Protein AF-A0AAU3KPS7-F1 (afdb_monomer)

pLDDT: mean 79.0, std 18.21, range [44.06, 98.31]

Secondary structure (DSSP, 8-state):
-HHHHHHHHHHHHHHHHHHHTTS-HHHHHHHHHHS--HHHHHS--GGGTT-S-EEEEEETTTEEEEEETHHHHHHHHH-GGGGGSHHHHHHHHHHHH-TTS-SHHHHHHHHH-HHHHHHHHHHHHT-TT--HHHHHHHHHHHHSHHHHHS----SS----HHHHHHHHH--

Radius of gyration: 19.93 Å; Cα contacts (8 Å, |Δi|>4): 146; chains: 1; bounding box: 40×40×55 Å

Sequence (171 aa):
MVEVHDKLREHYRRRQCKALAGLDDKAAKRVAAAGTTPDVLADMPESLWDAETVGVIYDEVEGLNFYRDFGRLDALFADPALAGDRTYLAVLRGYLRDDSVSALPIRRLAERHRDGVDPVFRKLLGKPGFCWERDGEDLLRRRKKEFFDRASTPGISVVGARLAELLRGGR

Mean predicted aligned error: 11.65 Å

Foldseek 3Di:
DVVVLVVVLVVLVVVVCVVLVPDDPVLSVVCVVPDDRCVVVSPPDPVQPPAPDWDWDADPQQGIDIAGVLVLQLVCLQPVVCLVDVVSLVSVVCLLQPLVHACVSVVVSCVVRVPRNLSNVCSSVVPNPDDCVPCVVVSRCVRNVVCVVDRRDHPDHDQDPVNVVVVVPVD

Structure (mmCIF, N/CA/C/O backbone):
data_AF-A0AAU3KPS7-F1
#
_entry.id   AF-A0AAU3KPS7-F1
#
loop_
_atom_site.group_PDB
_atom_site.id
_atom_site.type_symbol
_atom_site.label_atom_id
_atom_site.label_alt_id
_atom_site.label_comp_id
_atom_site.label_asym_id
_atom_site.label_entity_id
_atom_site.label_seq_id
_atom_site.pdbx_PDB_ins_code
_atom_site.Cartn_x
_atom_site.Cartn_y
_atom_site.Cartn_z
_atom_site.occupancy
_atom_site.B_iso_or_equiv
_atom_site.auth_seq_id
_atom_site.auth_comp_id
_atom_site.auth_asym_id
_atom_site.auth_atom_id
_atom_site.pdbx_PDB_model_num
ATOM 1 N N . MET A 1 1 ? 1.670 23.344 -17.356 1.00 47.06 1 MET A N 1
ATOM 2 C CA . MET A 1 1 ? 1.891 21.894 -17.145 1.00 47.06 1 MET A CA 1
ATOM 3 C C . MET A 1 1 ? 2.326 21.168 -18.418 1.00 47.06 1 MET A C 1
ATOM 5 O O . MET A 1 1 ? 3.278 20.407 -18.330 1.00 47.06 1 MET A O 1
ATOM 9 N N . VAL A 1 2 ? 1.741 21.460 -19.591 1.00 50.31 2 VAL A N 1
ATOM 10 C CA . VAL A 1 2 ? 2.141 20.888 -20.904 1.00 50.31 2 VAL A CA 1
ATOM 11 C C . VAL A 1 2 ? 3.646 21.040 -21.200 1.00 50.31 2 VAL A C 1
ATOM 13 O O . VAL A 1 2 ? 4.316 20.084 -21.567 1.00 50.31 2 VAL A O 1
ATOM 16 N N . GLU A 1 3 ? 4.220 22.210 -20.907 1.00 51.16 3 GLU A N 1
ATOM 17 C CA . GLU A 1 3 ? 5.619 22.526 -21.235 1.00 51.16 3 GLU A CA 1
ATOM 18 C C . GLU A 1 3 ? 6.671 21.688 -20.472 1.00 51.16 3 GLU A C 1
ATOM 20 O O . GLU A 1 3 ? 7.782 21.481 -20.960 1.00 51.16 3 GLU A O 1
ATOM 25 N N . VAL A 1 4 ? 6.347 21.202 -19.267 1.00 50.50 4 VAL A N 1
ATOM 26 C CA . VAL A 1 4 ? 7.260 20.365 -18.461 1.00 50.50 4 VAL A CA 1
ATOM 27 C C . VAL A 1 4 ? 7.256 18.927 -18.975 1.00 50.50 4 VAL A C 1
ATOM 29 O O . VAL A 1 4 ? 8.316 18.310 -19.077 1.00 50.50 4 VAL A O 1
ATOM 32 N N . HIS A 1 5 ? 6.083 18.422 -19.359 1.00 44.41 5 HIS A N 1
ATOM 33 C CA . HIS A 1 5 ? 5.932 17.103 -19.964 1.00 44.41 5 HIS A CA 1
ATOM 34 C C . HIS A 1 5 ? 6.648 17.031 -21.319 1.00 44.41 5 HIS A C 1
ATOM 36 O O . HIS A 1 5 ? 7.423 16.105 -21.547 1.00 44.41 5 HIS A O 1
ATOM 42 N N . ASP A 1 6 ? 6.503 18.054 -22.165 1.00 58.50 6 ASP A N 1
ATOM 43 C CA . ASP A 1 6 ? 7.187 18.109 -23.462 1.00 58.50 6 ASP A CA 1
ATOM 44 C C . ASP A 1 6 ? 8.711 18.141 -23.313 1.00 58.50 6 ASP A C 1
ATOM 46 O O . ASP A 1 6 ? 9.429 17.437 -24.028 1.00 58.50 6 ASP A O 1
ATOM 50 N N . LYS A 1 7 ? 9.224 18.897 -22.333 1.00 60.81 7 LYS A N 1
ATOM 51 C CA . LYS A 1 7 ? 10.663 18.933 -22.026 1.00 60.81 7 LYS A CA 1
ATOM 52 C C . LYS A 1 7 ? 11.175 17.588 -21.516 1.00 60.81 7 LYS A C 1
ATOM 54 O O . LYS A 1 7 ? 12.274 17.178 -21.893 1.00 60.81 7 LYS A O 1
ATOM 59 N N . LEU A 1 8 ? 10.398 16.893 -20.686 1.00 54.53 8 LEU A N 1
ATOM 60 C CA . LEU A 1 8 ? 10.756 15.574 -20.167 1.00 54.53 8 LEU A CA 1
ATOM 61 C C . LEU A 1 8 ? 10.749 14.520 -21.286 1.00 54.53 8 LEU A C 1
ATOM 63 O O . LEU A 1 8 ? 11.719 13.776 -21.441 1.00 54.53 8 LEU A O 1
ATOM 67 N N . ARG A 1 9 ? 9.708 14.516 -22.124 1.00 56.66 9 ARG A N 1
ATOM 68 C CA . ARG A 1 9 ? 9.567 13.624 -23.283 1.00 56.66 9 ARG A CA 1
ATOM 69 C C . ARG A 1 9 ? 10.710 13.817 -24.276 1.00 56.66 9 ARG A C 1
ATOM 71 O O . ARG A 1 9 ? 11.347 12.852 -24.693 1.00 56.66 9 ARG A O 1
ATOM 78 N N . GLU A 1 10 ? 11.043 15.068 -24.582 1.00 67.00 10 GLU A N 1
ATOM 79 C CA . GLU A 1 10 ? 12.162 15.410 -25.460 1.00 67.00 10 GLU A CA 1
ATOM 80 C C . GLU A 1 10 ? 13.524 15.025 -24.853 1.00 67.00 10 GLU A C 1
ATOM 82 O O . GLU A 1 10 ? 14.408 14.531 -25.559 1.00 67.00 10 GLU A O 1
ATOM 87 N N . HIS A 1 11 ? 13.698 15.171 -23.535 1.00 63.91 11 HIS A N 1
ATOM 88 C CA . HIS A 1 11 ? 14.908 14.724 -22.840 1.00 63.91 11 HIS A CA 1
ATOM 89 C C . HIS A 1 11 ? 15.119 13.207 -22.974 1.00 63.91 11 HIS A C 1
ATOM 91 O O . HIS A 1 11 ? 16.210 12.761 -23.354 1.00 63.91 11 HIS A O 1
ATOM 97 N N . TYR A 1 12 ? 14.081 12.410 -22.706 1.00 56.62 12 TYR A N 1
ATOM 98 C CA . TYR A 1 12 ? 14.158 10.953 -22.830 1.00 56.62 12 TYR A CA 1
ATOM 99 C C . TYR A 1 12 ? 14.339 10.506 -24.284 1.00 56.62 12 TYR A C 1
ATOM 101 O O . TYR A 1 12 ? 15.182 9.641 -24.544 1.00 56.62 12 TYR A O 1
ATOM 109 N N . ARG A 1 13 ? 13.663 11.160 -25.239 1.00 61.94 13 ARG A N 1
ATOM 110 C CA . ARG A 1 13 ? 13.840 10.921 -26.680 1.00 61.94 13 ARG A CA 1
ATOM 111 C C . ARG A 1 13 ? 15.292 11.125 -27.111 1.00 61.94 13 ARG A C 1
ATOM 113 O O . ARG A 1 13 ? 15.884 10.237 -27.720 1.00 61.94 13 ARG A O 1
ATOM 120 N N . ARG A 1 14 ? 15.923 12.240 -26.723 1.00 65.25 14 ARG A N 1
ATOM 121 C CA . ARG A 1 14 ? 17.342 12.507 -27.034 1.00 65.25 14 ARG A CA 1
ATOM 122 C C . ARG A 1 14 ? 18.282 11.461 -26.447 1.00 65.25 14 ARG A C 1
ATOM 124 O O . ARG A 1 14 ? 19.234 11.044 -27.110 1.00 65.25 14 ARG A O 1
ATOM 131 N N . ARG A 1 15 ? 18.036 11.032 -25.207 1.00 63.66 15 ARG A N 1
ATOM 132 C CA . ARG A 1 15 ? 18.851 10.004 -24.546 1.00 63.66 15 ARG A CA 1
ATOM 133 C C . ARG A 1 15 ? 18.714 8.650 -25.244 1.00 63.66 15 ARG A C 1
ATOM 135 O O . ARG A 1 15 ? 19.712 7.949 -25.399 1.00 63.66 15 ARG A O 1
ATOM 142 N N . GLN A 1 16 ? 17.517 8.321 -25.722 1.00 59.00 16 GLN A N 1
ATOM 143 C CA . GLN A 1 16 ? 17.262 7.110 -26.492 1.00 59.00 16 GLN A CA 1
ATOM 144 C C . GLN A 1 16 ? 17.912 7.161 -27.875 1.00 59.00 16 GLN A C 1
ATOM 146 O O . GLN A 1 16 ? 18.597 6.211 -28.237 1.00 59.00 16 GLN A O 1
ATOM 151 N N . CYS A 1 17 ? 17.782 8.264 -28.619 1.00 60.91 17 CYS A N 1
ATOM 152 C CA . CYS A 1 17 ? 18.475 8.430 -29.899 1.00 60.91 17 CYS A CA 1
ATOM 153 C C . CYS A 1 17 ? 19.988 8.238 -29.735 1.00 60.91 17 CYS A C 1
ATOM 155 O O . CYS A 1 17 ? 20.598 7.525 -30.524 1.00 60.91 17 CYS A O 1
ATOM 157 N N . LYS A 1 18 ? 20.586 8.775 -28.661 1.00 66.56 18 LYS A N 1
ATOM 158 C CA . LYS A 1 18 ? 21.999 8.523 -28.331 1.00 66.56 18 LYS A CA 1
ATOM 159 C C . LYS A 1 18 ? 22.297 7.052 -28.019 1.00 66.56 18 LYS A C 1
ATOM 161 O O . LYS A 1 18 ? 23.325 6.549 -28.452 1.00 66.56 18 LYS A O 1
ATOM 166 N N . ALA A 1 19 ? 21.429 6.367 -27.274 1.00 57.03 19 ALA A N 1
ATOM 167 C CA . ALA A 1 19 ? 21.620 4.960 -26.913 1.00 57.03 19 ALA A CA 1
ATOM 168 C C . ALA A 1 19 ? 21.414 3.994 -28.096 1.00 57.03 19 ALA A C 1
ATOM 170 O O . ALA A 1 19 ? 22.057 2.947 -28.149 1.00 57.03 19 ALA A O 1
ATOM 171 N N . LEU A 1 20 ? 20.525 4.340 -29.034 1.00 59.41 20 LEU A N 1
ATOM 172 C CA . LEU A 1 20 ? 20.237 3.565 -30.243 1.00 59.41 20 LEU A CA 1
ATOM 173 C C . LEU A 1 20 ? 21.236 3.836 -31.373 1.00 59.41 20 LEU A C 1
ATOM 175 O O . LEU A 1 20 ? 21.488 2.933 -32.160 1.00 59.41 20 LEU A O 1
ATOM 179 N N . ALA A 1 21 ? 21.845 5.026 -31.429 1.00 64.69 21 ALA A N 1
ATOM 180 C CA . ALA A 1 21 ? 22.837 5.388 -32.447 1.00 64.69 21 ALA A CA 1
ATOM 181 C C . ALA A 1 21 ? 24.092 4.490 -32.456 1.00 64.69 21 ALA A C 1
ATOM 183 O O . ALA A 1 21 ? 24.848 4.513 -33.420 1.00 64.69 21 ALA A O 1
ATOM 184 N N . GLY A 1 22 ? 24.320 3.702 -31.398 1.00 60.41 22 GLY A N 1
ATOM 185 C CA . GLY A 1 22 ? 25.392 2.703 -31.330 1.00 60.41 22 GLY A CA 1
ATOM 186 C C . GLY A 1 22 ? 24.980 1.275 -31.716 1.00 60.41 22 GLY A C 1
ATOM 187 O O . GLY A 1 22 ? 25.794 0.368 -31.563 1.00 60.41 22 GLY A O 1
ATOM 188 N N . LEU A 1 23 ? 23.733 1.039 -32.146 1.00 59.97 23 LEU A N 1
ATOM 189 C CA . LEU A 1 23 ? 23.224 -0.288 -32.516 1.00 59.97 23 LEU A CA 1
ATOM 190 C C . LEU A 1 23 ? 23.164 -0.469 -34.031 1.00 59.97 23 LEU A C 1
ATOM 192 O O . LEU A 1 23 ? 22.873 0.471 -34.761 1.00 59.97 23 LEU A O 1
ATOM 196 N N . ASP A 1 24 ? 23.378 -1.704 -34.495 1.00 65.62 24 ASP A N 1
ATOM 197 C CA . ASP A 1 24 ? 23.074 -2.067 -35.880 1.00 65.62 24 ASP A CA 1
ATOM 198 C C . ASP A 1 24 ? 21.557 -1.938 -36.159 1.00 65.62 24 ASP A C 1
ATOM 200 O O . ASP A 1 24 ? 20.726 -2.116 -35.260 1.00 65.62 24 ASP A O 1
ATOM 204 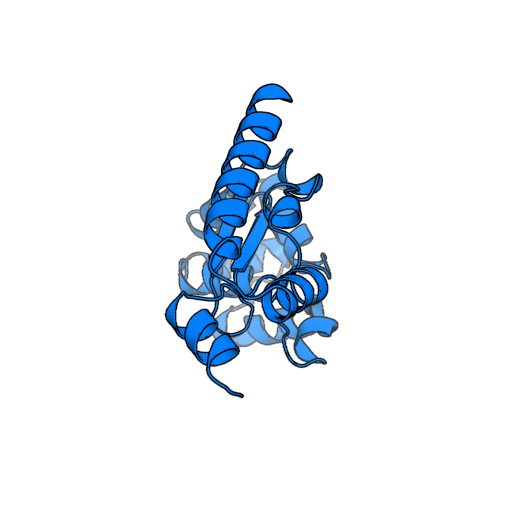N N . ASP A 1 25 ? 21.177 -1.639 -37.407 1.00 63.09 25 ASP A N 1
ATOM 205 C CA . ASP A 1 25 ? 19.779 -1.386 -37.815 1.00 63.09 25 ASP A CA 1
ATOM 206 C C . ASP A 1 25 ? 18.813 -2.528 -37.448 1.00 63.09 25 ASP A C 1
ATOM 208 O O . ASP A 1 25 ? 17.613 -2.319 -37.232 1.00 63.09 25 ASP A O 1
ATOM 212 N N . LYS A 1 26 ? 19.323 -3.762 -37.357 1.00 61.56 26 LYS A N 1
ATOM 213 C CA . LYS A 1 26 ? 18.534 -4.961 -37.055 1.00 61.56 26 LYS A CA 1
ATOM 214 C C . LYS A 1 26 ? 18.266 -5.082 -35.551 1.00 61.56 26 LYS A C 1
ATOM 216 O O . LYS A 1 26 ? 17.162 -5.460 -35.154 1.00 61.56 26 LYS A O 1
ATOM 221 N N . ALA A 1 27 ? 19.243 -4.733 -34.718 1.00 58.66 27 ALA A N 1
ATOM 222 C CA . ALA A 1 27 ? 19.131 -4.637 -33.270 1.00 58.66 27 ALA A CA 1
ATOM 223 C C . ALA A 1 27 ? 18.273 -3.433 -32.858 1.00 58.66 27 ALA A C 1
ATOM 225 O O . ALA A 1 27 ? 17.414 -3.581 -31.990 1.00 58.66 27 ALA A O 1
ATOM 226 N N . ALA A 1 28 ? 18.419 -2.286 -33.529 1.00 58.50 28 ALA A N 1
ATOM 227 C CA . ALA A 1 28 ? 17.577 -1.110 -33.311 1.00 58.50 28 ALA A CA 1
ATOM 228 C C . ALA A 1 28 ? 16.093 -1.408 -33.602 1.00 58.50 28 ALA A C 1
ATOM 230 O O . ALA A 1 28 ? 15.234 -1.125 -32.765 1.00 58.50 28 ALA A O 1
ATOM 231 N N . LYS A 1 29 ? 15.788 -2.077 -34.727 1.00 60.25 29 LYS A N 1
ATOM 232 C CA . LYS A 1 29 ? 14.417 -2.516 -35.056 1.00 60.25 29 LYS A CA 1
ATOM 233 C C . LYS A 1 29 ? 13.844 -3.525 -34.059 1.00 60.25 29 LYS A C 1
ATOM 235 O O . LYS A 1 29 ? 12.663 -3.444 -33.741 1.00 60.25 29 LYS A O 1
ATOM 240 N N . ARG A 1 30 ? 14.650 -4.461 -33.542 1.00 58.66 30 ARG A N 1
ATOM 241 C CA . ARG A 1 30 ? 14.191 -5.423 -32.521 1.00 58.66 30 ARG A CA 1
ATOM 242 C C . ARG A 1 30 ? 13.926 -4.768 -31.172 1.00 58.66 30 ARG A C 1
ATOM 244 O O . ARG A 1 30 ? 12.926 -5.094 -30.553 1.00 58.66 30 ARG A O 1
ATOM 251 N N . VAL A 1 31 ? 14.776 -3.841 -30.733 1.00 57.03 31 VAL A N 1
ATOM 252 C CA . VAL A 1 31 ? 14.565 -3.092 -29.482 1.00 57.03 31 VAL A CA 1
ATOM 253 C C . VAL A 1 31 ? 13.320 -2.208 -29.581 1.00 57.03 31 VAL A C 1
ATOM 255 O O . VAL A 1 31 ? 12.542 -2.162 -28.636 1.00 57.03 31 VAL A O 1
ATOM 258 N N . ALA A 1 32 ? 13.082 -1.577 -30.736 1.00 57.03 32 ALA A N 1
ATOM 259 C CA . ALA A 1 32 ? 11.861 -0.810 -30.992 1.00 57.03 32 ALA A CA 1
ATOM 260 C C . ALA A 1 32 ? 10.589 -1.682 -31.040 1.00 57.03 32 ALA A C 1
ATOM 262 O O . ALA A 1 32 ? 9.517 -1.202 -30.696 1.00 57.03 32 ALA A O 1
ATOM 263 N N . ALA A 1 33 ? 10.702 -2.950 -31.453 1.00 54.81 33 ALA A N 1
ATOM 264 C CA . ALA A 1 33 ? 9.580 -3.891 -31.516 1.00 54.81 33 ALA A CA 1
ATOM 265 C C . ALA A 1 33 ? 9.333 -4.664 -30.203 1.00 54.81 33 ALA A C 1
ATOM 267 O O . ALA A 1 33 ? 8.223 -5.140 -29.988 1.00 54.81 33 ALA A O 1
ATOM 268 N N . ALA A 1 34 ? 10.354 -4.823 -29.351 1.00 52.47 34 ALA A N 1
ATOM 269 C CA . ALA A 1 34 ? 10.299 -5.621 -28.120 1.00 52.47 34 ALA A CA 1
ATOM 270 C C . ALA A 1 34 ? 10.125 -4.789 -26.838 1.00 52.47 34 ALA A C 1
ATOM 272 O O . ALA A 1 34 ? 9.800 -5.346 -25.793 1.00 52.47 34 ALA A O 1
ATOM 273 N N . GLY A 1 35 ? 10.376 -3.481 -26.890 1.00 46.53 35 GLY A N 1
ATOM 274 C CA . GLY A 1 35 ? 10.300 -2.601 -25.732 1.00 46.53 35 GLY A CA 1
ATOM 275 C C . GLY A 1 35 ? 9.139 -1.630 -25.841 1.00 46.53 35 GLY A C 1
ATOM 276 O O . GLY A 1 35 ? 9.085 -0.831 -26.773 1.00 46.53 35 GLY A O 1
ATOM 277 N N . THR A 1 36 ? 8.277 -1.642 -24.827 1.00 48.91 36 THR A N 1
ATOM 278 C CA . THR A 1 36 ? 7.605 -0.449 -24.313 1.00 48.91 36 THR A CA 1
ATOM 279 C C . THR A 1 36 ? 8.533 0.758 -24.489 1.00 48.91 36 THR A C 1
ATOM 281 O O . THR A 1 36 ? 9.617 0.810 -23.901 1.00 48.91 36 THR A O 1
ATOM 284 N N . THR A 1 37 ? 8.176 1.680 -25.381 1.00 46.56 37 THR A N 1
ATOM 285 C CA . THR A 1 37 ? 8.996 2.859 -25.666 1.00 46.56 37 THR A CA 1
ATOM 286 C C . THR A 1 37 ? 9.151 3.693 -24.385 1.00 46.56 37 THR A C 1
ATOM 288 O O . THR A 1 37 ? 8.250 3.702 -23.551 1.00 46.56 37 THR A O 1
ATOM 291 N N . PRO A 1 38 ? 10.253 4.437 -24.186 1.00 48.03 38 PRO A N 1
ATOM 292 C CA . PRO A 1 38 ? 10.371 5.404 -23.089 1.00 48.03 38 PRO A CA 1
ATOM 293 C C . PRO A 1 38 ? 9.277 6.479 -23.101 1.00 48.03 38 PRO A C 1
ATOM 295 O O . PRO A 1 38 ? 9.052 7.120 -22.081 1.00 48.03 38 PRO A O 1
ATOM 298 N N . ASP A 1 39 ? 8.567 6.646 -24.221 1.00 45.12 39 ASP A N 1
ATOM 299 C CA . ASP A 1 39 ? 7.314 7.397 -24.275 1.00 45.12 39 ASP A CA 1
ATOM 300 C C . ASP A 1 39 ? 6.252 6.858 -23.307 1.00 45.12 39 ASP A C 1
ATOM 302 O O . ASP A 1 39 ? 5.421 7.642 -22.897 1.00 45.12 39 ASP A O 1
ATOM 306 N N . VAL A 1 40 ? 6.302 5.593 -22.875 1.00 47.78 40 VAL A N 1
ATOM 307 C CA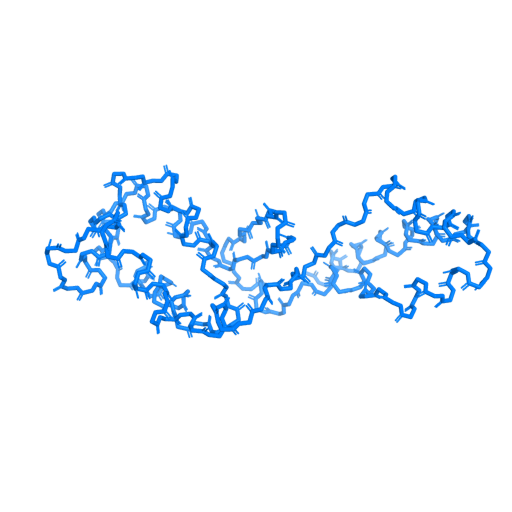 . VAL A 1 40 ? 5.431 5.018 -21.828 1.00 47.78 40 VAL A CA 1
ATOM 308 C C . VAL A 1 40 ? 5.941 5.312 -20.412 1.00 47.78 40 VAL A C 1
ATOM 310 O O . VAL A 1 40 ? 5.165 5.354 -19.470 1.00 47.78 40 VAL A O 1
ATOM 313 N N . LEU A 1 41 ? 7.246 5.559 -20.238 1.00 47.53 41 LEU A N 1
ATOM 314 C CA . LEU A 1 41 ? 7.769 6.135 -18.988 1.00 47.53 41 LEU A CA 1
ATOM 315 C C . LEU A 1 41 ? 7.462 7.641 -18.898 1.00 47.53 41 LEU A C 1
ATOM 317 O O . LEU A 1 41 ? 7.363 8.174 -17.796 1.00 47.53 41 LEU A O 1
ATOM 321 N N . ALA A 1 42 ? 7.337 8.323 -20.045 1.00 48.94 42 ALA A N 1
ATOM 322 C CA . ALA A 1 42 ? 6.923 9.723 -20.141 1.00 48.94 42 ALA A CA 1
ATOM 323 C C . ALA A 1 42 ? 5.392 9.891 -20.091 1.00 48.94 42 ALA A C 1
ATOM 325 O O . ALA A 1 42 ? 4.921 10.834 -19.455 1.00 48.94 42 ALA A O 1
ATOM 326 N N . ASP A 1 43 ? 4.625 8.968 -20.682 1.00 51.22 43 ASP A N 1
ATOM 327 C CA . ASP A 1 43 ? 3.192 8.751 -20.442 1.00 51.22 43 ASP A CA 1
ATOM 328 C C . ASP A 1 43 ? 3.047 8.078 -19.081 1.00 51.22 43 ASP A C 1
ATOM 330 O O . ASP A 1 43 ? 2.657 6.919 -18.938 1.00 51.22 43 ASP A O 1
ATOM 334 N N . MET A 1 44 ? 3.382 8.842 -18.045 1.00 56.47 44 MET A N 1
ATOM 335 C CA . MET A 1 44 ? 2.900 8.549 -16.714 1.00 56.47 44 MET A CA 1
ATOM 336 C C . MET A 1 44 ? 1.378 8.338 -16.846 1.00 56.47 44 MET A C 1
ATOM 338 O O . MET A 1 44 ? 0.719 9.219 -17.405 1.00 56.47 44 MET A O 1
ATOM 342 N N . PRO A 1 45 ? 0.810 7.187 -16.438 1.00 64.12 45 PRO A N 1
ATOM 343 C CA . PRO A 1 45 ? -0.610 6.927 -16.647 1.00 64.12 45 PRO A CA 1
ATOM 344 C C . PRO A 1 45 ? -1.428 8.082 -16.072 1.00 64.12 45 PRO A C 1
ATOM 346 O O . PRO A 1 45 ? -1.086 8.566 -14.997 1.00 64.12 45 PRO A O 1
ATOM 349 N N . GLU A 1 46 ? -2.472 8.539 -16.776 1.00 64.75 46 GLU A N 1
ATOM 350 C CA . GLU A 1 46 ? -3.280 9.718 -16.391 1.00 64.75 46 GLU A CA 1
ATOM 351 C C . GLU A 1 46 ? -3.742 9.671 -14.925 1.00 64.75 46 GLU A C 1
ATOM 353 O O . GLU A 1 46 ? -3.813 10.688 -14.238 1.00 64.75 46 GLU A O 1
ATOM 358 N N . SER A 1 47 ? -3.923 8.466 -14.386 1.00 62.59 47 SER A N 1
ATOM 359 C CA . SER A 1 47 ? -4.187 8.262 -12.969 1.00 62.59 47 SER A CA 1
ATOM 360 C C . SER A 1 47 ? -3.075 8.801 -12.044 1.00 62.59 47 SER A C 1
ATOM 362 O O . SER A 1 47 ? -3.348 9.323 -10.976 1.00 62.59 47 SER A O 1
ATOM 364 N N . LEU A 1 48 ? -1.797 8.791 -12.372 1.00 71.75 48 LEU A N 1
ATOM 365 C CA . LEU A 1 48 ? -0.785 9.302 -11.436 1.00 71.75 48 LEU A CA 1
ATOM 366 C C . LEU A 1 48 ? -0.713 10.837 -11.373 1.00 71.75 48 LEU A C 1
ATOM 368 O O . LEU A 1 48 ? -0.058 11.360 -10.479 1.00 71.75 48 LEU A O 1
ATOM 372 N N . TRP A 1 49 ? -1.382 11.566 -12.268 1.00 71.81 49 TRP A N 1
ATOM 373 C CA . TRP A 1 49 ? -1.260 13.027 -12.356 1.00 71.81 49 TRP A CA 1
ATOM 374 C C . TRP A 1 49 ? -2.001 13.764 -11.245 1.00 71.81 49 TRP A C 1
ATOM 376 O O . TRP A 1 49 ? -1.508 14.772 -10.749 1.00 71.81 49 TRP A O 1
ATOM 386 N N . ASP A 1 50 ? -3.146 13.226 -10.829 1.00 78.12 50 ASP A N 1
ATOM 387 C CA . ASP A 1 50 ? -3.939 13.768 -9.721 1.00 78.12 50 ASP A CA 1
ATOM 388 C C . ASP A 1 50 ? -3.519 13.193 -8.358 1.00 78.12 50 ASP A C 1
ATOM 390 O O . ASP A 1 50 ? -4.168 13.450 -7.345 1.00 78.12 50 ASP A O 1
ATOM 394 N N . ALA A 1 51 ? -2.473 12.361 -8.326 1.00 84.12 51 ALA A N 1
ATOM 395 C CA . ALA A 1 51 ? -1.971 11.780 -7.091 1.00 84.12 51 ALA A CA 1
ATOM 396 C C . ALA A 1 51 ? -1.283 12.853 -6.241 1.00 84.12 51 ALA A C 1
ATOM 398 O O . ALA A 1 51 ? -0.424 13.586 -6.731 1.00 84.12 51 ALA A O 1
ATOM 399 N N . GLU A 1 52 ? -1.586 12.895 -4.945 1.00 86.44 52 GLU A N 1
ATOM 400 C CA . GLU A 1 52 ? -0.886 13.788 -4.016 1.00 86.44 52 GLU A CA 1
ATOM 401 C C . GLU A 1 52 ? 0.568 13.332 -3.831 1.00 86.44 52 GLU A C 1
ATOM 403 O O . GLU A 1 52 ? 1.495 14.134 -3.731 1.00 86.44 52 GLU A O 1
ATOM 408 N N . THR A 1 53 ? 0.777 12.014 -3.820 1.00 90.94 53 THR A N 1
ATOM 409 C CA . THR A 1 53 ? 2.101 11.389 -3.750 1.00 90.94 53 THR A CA 1
ATOM 410 C C . THR A 1 53 ? 2.172 10.188 -4.684 1.00 90.94 53 THR A C 1
ATOM 412 O O . THR A 1 53 ? 1.170 9.518 -4.920 1.00 90.94 53 THR A O 1
ATOM 415 N N . VAL A 1 54 ? 3.360 9.866 -5.196 1.00 90.25 54 VAL A N 1
ATOM 416 C CA . VAL A 1 54 ? 3.587 8.650 -5.990 1.00 90.25 54 VAL A CA 1
ATOM 417 C C . VAL A 1 54 ? 4.715 7.850 -5.355 1.00 90.25 54 VAL A C 1
ATOM 419 O O . VAL A 1 54 ? 5.849 8.314 -5.262 1.00 90.25 54 VAL A O 1
ATOM 422 N N . GLY A 1 55 ? 4.397 6.641 -4.898 1.00 90.62 55 GLY A N 1
ATOM 423 C CA . GLY A 1 55 ? 5.381 5.672 -4.435 1.00 90.62 55 GLY A CA 1
ATOM 424 C C . GLY A 1 55 ? 6.042 4.981 -5.617 1.00 90.62 55 GLY A C 1
ATOM 425 O O . GLY A 1 55 ? 5.360 4.572 -6.552 1.00 90.62 55 GLY A O 1
ATOM 426 N N . VAL A 1 56 ? 7.361 4.825 -5.558 1.00 90.06 56 VAL A N 1
ATOM 427 C CA . VAL A 1 56 ? 8.140 4.088 -6.556 1.00 90.06 56 VAL A CA 1
ATOM 428 C C . VAL A 1 56 ? 8.805 2.915 -5.855 1.00 90.06 56 VAL A C 1
ATOM 430 O O . VAL A 1 56 ? 9.559 3.114 -4.902 1.00 90.06 56 VAL A O 1
ATOM 433 N N . ILE A 1 57 ? 8.514 1.693 -6.297 1.00 87.06 57 ILE A N 1
ATOM 434 C CA . ILE A 1 57 ? 9.103 0.479 -5.722 1.00 87.06 57 ILE A CA 1
ATOM 435 C C . ILE A 1 57 ? 9.736 -0.329 -6.841 1.00 87.06 57 ILE A C 1
ATOM 437 O O . ILE A 1 57 ? 9.084 -0.645 -7.835 1.00 87.06 57 ILE A O 1
ATOM 441 N N . TYR A 1 58 ? 11.004 -0.673 -6.646 1.00 85.25 58 TYR A N 1
ATOM 442 C CA . TYR A 1 58 ? 11.665 -1.712 -7.414 1.00 85.25 58 TYR A CA 1
ATOM 443 C C . TYR A 1 58 ? 11.641 -3.017 -6.621 1.00 85.25 58 TYR A C 1
ATOM 445 O O . TYR A 1 58 ? 12.021 -3.054 -5.446 1.00 85.25 58 TYR A O 1
ATOM 453 N N . ASP A 1 59 ? 11.209 -4.075 -7.288 1.00 87.69 59 ASP A N 1
ATOM 454 C CA . ASP A 1 59 ? 11.255 -5.444 -6.809 1.00 87.69 59 ASP A CA 1
ATOM 455 C C . ASP A 1 59 ? 11.880 -6.335 -7.886 1.00 87.69 59 ASP A C 1
ATOM 457 O O . ASP A 1 59 ? 11.702 -6.091 -9.078 1.00 87.69 59 ASP A O 1
ATOM 461 N N . GLU A 1 60 ? 12.644 -7.349 -7.488 1.00 80.81 60 GLU A N 1
ATOM 462 C CA . GLU A 1 60 ? 13.359 -8.200 -8.447 1.00 80.81 60 GLU A CA 1
ATOM 463 C C . GLU A 1 60 ? 12.412 -9.042 -9.307 1.00 80.81 60 GLU A C 1
ATOM 465 O O . GLU A 1 60 ? 12.736 -9.347 -10.455 1.00 80.81 60 GLU A O 1
ATOM 470 N N . VAL A 1 61 ? 11.241 -9.396 -8.771 1.00 82.38 61 VAL A N 1
ATOM 471 C CA . VAL A 1 61 ? 10.246 -10.215 -9.465 1.00 82.38 61 VAL A CA 1
ATOM 472 C C . VAL A 1 61 ? 9.218 -9.326 -10.156 1.00 82.38 61 VAL A C 1
ATOM 474 O O . VAL A 1 61 ? 8.916 -9.522 -11.332 1.00 82.38 61 VAL A O 1
ATOM 477 N N . GLU A 1 62 ? 8.688 -8.329 -9.445 1.00 80.69 62 GLU A N 1
ATOM 478 C CA . GLU A 1 62 ? 7.630 -7.463 -9.986 1.00 80.69 62 GLU A CA 1
ATOM 479 C C . GLU A 1 62 ? 8.162 -6.270 -10.797 1.00 80.69 62 GLU A C 1
ATOM 481 O O . GLU A 1 62 ? 7.385 -5.551 -11.430 1.00 80.69 62 GLU A O 1
ATOM 486 N N . GLY A 1 63 ? 9.478 -6.056 -10.830 1.00 82.31 63 GLY A N 1
ATOM 487 C CA . GLY A 1 63 ? 10.110 -4.948 -11.539 1.00 82.31 63 GLY A CA 1
ATOM 488 C C . GLY A 1 63 ? 9.844 -3.587 -10.890 1.00 82.31 63 GLY A C 1
ATOM 489 O O . GLY A 1 63 ? 9.582 -3.470 -9.690 1.00 82.31 63 GLY A O 1
ATOM 490 N N . LEU A 1 64 ? 9.943 -2.527 -11.692 1.00 83.81 64 LEU A N 1
ATOM 491 C CA . LEU A 1 64 ? 9.650 -1.159 -11.269 1.00 83.81 64 LEU A CA 1
ATOM 492 C C . LEU A 1 64 ? 8.141 -0.883 -11.345 1.00 83.81 64 LEU A C 1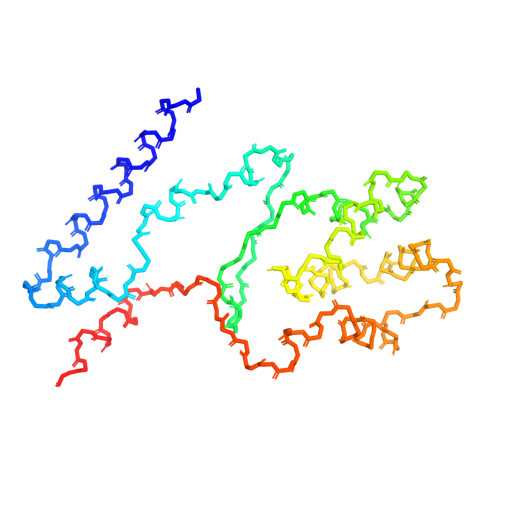
ATOM 494 O O . LEU A 1 64 ? 7.532 -1.059 -12.398 1.00 83.81 64 LEU A O 1
ATOM 498 N N . ASN A 1 65 ? 7.561 -0.408 -10.243 1.00 85.06 65 ASN A N 1
ATOM 499 C CA . ASN A 1 65 ? 6.130 -0.135 -10.106 1.00 85.06 65 ASN A CA 1
ATOM 500 C C . ASN A 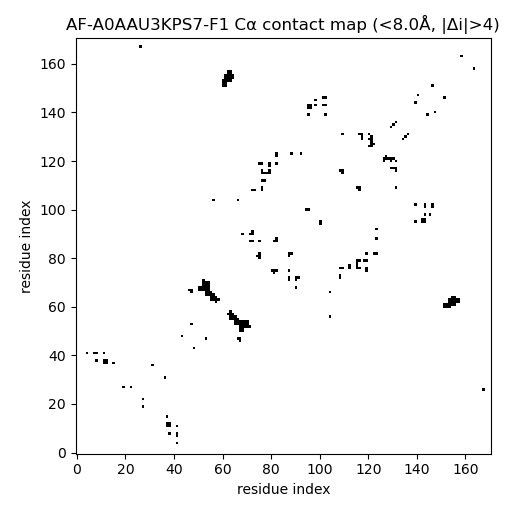1 65 ? 5.868 1.240 -9.472 1.00 85.06 65 ASN A C 1
ATOM 502 O O . ASN A 1 65 ? 6.654 1.713 -8.644 1.00 85.06 65 ASN A O 1
ATOM 506 N N . PHE A 1 66 ? 4.735 1.848 -9.842 1.00 87.44 66 PHE A N 1
ATOM 507 C CA . PHE A 1 66 ? 4.284 3.162 -9.379 1.00 87.44 66 PHE A CA 1
ATOM 508 C C . PHE A 1 66 ? 2.946 3.059 -8.646 1.00 87.44 66 PHE A C 1
ATOM 510 O O . PHE A 1 66 ? 2.034 2.368 -9.093 1.00 87.44 66 PHE A O 1
ATOM 517 N N . TYR A 1 67 ? 2.821 3.781 -7.538 1.00 89.62 67 TYR A N 1
ATOM 518 C CA . TYR A 1 67 ? 1.731 3.623 -6.581 1.00 89.62 67 TYR A CA 1
ATOM 519 C C . TYR A 1 67 ? 1.153 4.988 -6.191 1.00 89.62 67 TYR A C 1
ATOM 521 O O . TYR A 1 67 ? 1.799 5.772 -5.496 1.00 89.62 67 TYR A O 1
ATOM 529 N N . ARG A 1 68 ? -0.069 5.289 -6.646 1.00 91.00 68 ARG A N 1
ATOM 530 C CA . ARG A 1 68 ? -0.790 6.540 -6.338 1.00 91.00 68 ARG A CA 1
ATOM 531 C C . ARG A 1 68 ? -1.067 6.672 -4.836 1.00 91.00 68 ARG A C 1
ATOM 533 O O . ARG A 1 68 ? -1.488 5.713 -4.200 1.00 91.00 68 ARG A O 1
ATOM 540 N N . ASP A 1 69 ? -0.890 7.866 -4.287 1.00 93.75 69 ASP A N 1
ATOM 541 C CA . ASP A 1 69 ? -1.151 8.233 -2.889 1.00 93.75 69 ASP A CA 1
ATOM 542 C C . ASP A 1 69 ? -0.433 7.342 -1.860 1.00 93.75 69 ASP A C 1
ATOM 544 O O . ASP A 1 69 ? -0.874 7.181 -0.719 1.00 93.75 69 ASP A O 1
ATOM 548 N N . PHE A 1 70 ? 0.704 6.757 -2.250 1.00 94.38 70 PHE A N 1
ATOM 549 C CA . PHE A 1 70 ? 1.449 5.829 -1.402 1.00 94.38 70 PHE A CA 1
ATOM 550 C C . PHE A 1 70 ? 1.992 6.494 -0.130 1.00 94.38 70 PHE A C 1
ATOM 552 O O . PHE A 1 70 ? 2.045 5.850 0.914 1.00 94.38 70 PHE A O 1
ATOM 559 N N . GLY A 1 71 ? 2.327 7.787 -0.174 1.00 95.19 71 GLY A N 1
ATOM 560 C CA . GLY A 1 71 ? 2.745 8.543 1.010 1.00 95.19 71 GLY A CA 1
ATOM 561 C C . GLY A 1 71 ? 1.643 8.637 2.068 1.00 95.19 71 GLY A C 1
ATOM 562 O O . GLY A 1 71 ? 1.928 8.600 3.261 1.00 95.19 71 GLY A O 1
ATOM 563 N N . ARG A 1 72 ? 0.372 8.653 1.647 1.00 95.94 72 ARG A N 1
ATOM 564 C CA . ARG A 1 72 ? -0.774 8.631 2.564 1.00 95.94 72 ARG A CA 1
ATOM 565 C C . ARG A 1 72 ? -0.910 7.281 3.268 1.00 95.94 72 ARG A C 1
ATOM 567 O O . ARG A 1 72 ? -1.258 7.235 4.445 1.00 95.94 72 ARG A O 1
ATOM 574 N N . LEU A 1 73 ? -0.616 6.186 2.564 1.00 97.19 73 LEU A N 1
ATOM 575 C CA . LEU A 1 73 ? -0.547 4.858 3.175 1.00 97.19 73 LEU A CA 1
ATOM 576 C C . LEU A 1 73 ? 0.655 4.723 4.107 1.00 97.19 73 LEU A C 1
ATOM 578 O O . LEU A 1 73 ? 0.508 4.181 5.194 1.00 97.19 73 LEU A O 1
ATOM 582 N N . ASP A 1 74 ? 1.817 5.239 3.716 1.00 97.56 74 ASP A N 1
ATOM 583 C CA . ASP A 1 74 ? 3.003 5.227 4.572 1.00 97.56 74 ASP A CA 1
ATOM 584 C C . ASP A 1 74 ? 2.746 5.983 5.884 1.00 97.56 74 ASP A C 1
ATOM 586 O O . ASP A 1 74 ? 2.970 5.429 6.958 1.00 97.56 74 ASP A O 1
ATOM 590 N N . ALA A 1 75 ? 2.134 7.172 5.811 1.00 97.81 75 ALA A N 1
ATOM 591 C CA . ALA A 1 75 ? 1.713 7.934 6.985 1.00 97.81 75 ALA A CA 1
ATOM 592 C C . ALA A 1 75 ? 0.687 7.179 7.849 1.00 97.81 75 ALA A C 1
ATOM 594 O O . ALA A 1 75 ? 0.838 7.138 9.065 1.00 97.81 75 ALA A O 1
ATOM 595 N N . LEU A 1 76 ? -0.322 6.537 7.243 1.00 98.31 76 LEU A N 1
ATOM 596 C CA . LEU A 1 76 ? -1.315 5.730 7.969 1.00 98.31 76 LEU A CA 1
ATOM 597 C C . LEU A 1 76 ? -0.677 4.583 8.760 1.00 98.31 76 LEU A C 1
ATOM 599 O O . LEU A 1 76 ? -1.127 4.259 9.856 1.00 98.31 76 LEU A O 1
ATOM 603 N N . PHE A 1 77 ? 0.322 3.925 8.179 1.00 98.19 77 PHE A N 1
ATOM 604 C CA . PHE A 1 77 ? 1.002 2.810 8.827 1.00 98.19 77 PHE A CA 1
ATOM 605 C C . PHE A 1 77 ? 2.022 3.291 9.868 1.00 98.19 77 PHE A C 1
ATOM 607 O O . PHE A 1 77 ? 2.222 2.595 10.859 1.00 98.19 77 PHE A O 1
ATOM 614 N N . ALA A 1 78 ? 2.614 4.474 9.691 1.00 98.12 78 ALA A N 1
ATOM 615 C CA . ALA A 1 78 ? 3.475 5.104 10.690 1.00 98.12 78 ALA A CA 1
ATOM 616 C C . ALA A 1 78 ? 2.687 5.637 11.904 1.00 98.12 78 ALA A C 1
ATOM 618 O O . ALA A 1 78 ? 3.149 5.515 13.036 1.00 98.12 78 ALA A O 1
ATOM 619 N N . ASP A 1 79 ? 1.491 6.195 11.679 1.00 98.19 79 ASP A N 1
ATOM 620 C CA . ASP A 1 79 ? 0.573 6.671 12.718 1.00 98.19 79 ASP A CA 1
ATOM 621 C C . ASP A 1 79 ? -0.838 6.072 12.543 1.00 98.19 79 ASP A C 1
ATOM 623 O O . ASP A 1 79 ? -1.699 6.636 11.852 1.00 98.19 79 ASP A O 1
ATOM 627 N N . PRO A 1 80 ? -1.133 4.947 13.222 1.00 97.00 80 PRO A N 1
ATOM 628 C CA . PRO A 1 80 ? -2.441 4.308 13.144 1.00 97.00 80 PRO A CA 1
ATOM 629 C C . PRO A 1 80 ? -3.611 5.144 13.673 1.00 97.00 80 PRO A C 1
ATOM 631 O O . PRO A 1 80 ? -4.765 4.783 13.414 1.00 97.00 80 PRO A O 1
ATOM 634 N N . ALA A 1 81 ? -3.375 6.249 14.393 1.00 96.69 81 ALA A N 1
ATOM 635 C CA . ALA A 1 81 ? -4.453 7.148 14.808 1.00 96.69 81 ALA A CA 1
ATOM 636 C C . ALA A 1 81 ? -5.165 7.776 13.595 1.00 96.69 81 ALA A C 1
ATOM 638 O O . ALA A 1 81 ? -6.377 8.018 13.642 1.00 96.69 81 ALA A O 1
ATOM 639 N N . LEU A 1 82 ? -4.456 7.924 12.468 1.00 97.31 82 LEU A N 1
ATOM 640 C CA . LEU A 1 82 ? -5.006 8.395 11.192 1.00 97.31 82 LEU A CA 1
ATOM 641 C C . LEU A 1 82 ? -6.092 7.470 10.628 1.00 97.31 82 LEU A C 1
ATOM 643 O O . LEU A 1 82 ? -6.921 7.904 9.831 1.00 97.31 82 LEU A O 1
ATOM 647 N N . ALA A 1 83 ? -6.184 6.221 11.097 1.00 94.88 83 ALA A N 1
ATOM 648 C CA . ALA A 1 83 ? -7.275 5.313 10.748 1.00 94.88 83 ALA A CA 1
ATOM 649 C C . ALA A 1 83 ? -8.653 5.772 11.288 1.00 94.88 83 ALA A C 1
ATOM 651 O O . ALA A 1 83 ? -9.684 5.167 10.974 1.00 94.88 83 ALA A O 1
ATOM 652 N N . GLY A 1 84 ? -8.702 6.817 12.124 1.00 91.75 84 GLY A N 1
ATOM 653 C CA . GLY A 1 84 ? -9.935 7.527 12.470 1.00 91.75 84 GLY A CA 1
ATOM 654 C C . GLY A 1 84 ? -10.534 8.308 11.294 1.00 91.75 84 GLY A C 1
ATOM 655 O O . GLY A 1 84 ? -11.758 8.425 11.201 1.00 91.75 84 GLY A O 1
ATOM 656 N N . ASP A 1 85 ? -9.694 8.775 10.370 1.00 93.56 85 ASP A N 1
ATOM 657 C CA . ASP A 1 85 ? -10.115 9.456 9.153 1.00 93.56 85 ASP A CA 1
ATOM 658 C C . ASP A 1 85 ? -10.449 8.434 8.053 1.00 93.56 85 ASP A C 1
ATOM 660 O O . ASP A 1 85 ? -9.660 7.564 7.666 1.00 93.56 85 ASP A O 1
ATOM 664 N N . ARG A 1 86 ? -11.670 8.542 7.520 1.00 92.69 86 ARG A N 1
ATOM 665 C CA . ARG A 1 86 ? -12.165 7.652 6.467 1.00 92.69 86 ARG A CA 1
ATOM 666 C C . ARG A 1 86 ? -11.401 7.815 5.156 1.00 92.69 86 ARG A C 1
ATOM 668 O O . ARG A 1 86 ? -11.396 6.863 4.380 1.00 92.69 86 ARG A O 1
ATOM 675 N N . THR A 1 87 ? -10.779 8.966 4.902 1.00 94.12 87 THR A N 1
ATOM 676 C CA . THR A 1 87 ? -10.022 9.224 3.669 1.00 94.12 87 THR A CA 1
ATOM 677 C C . THR A 1 87 ? -8.760 8.363 3.600 1.00 94.12 87 THR A C 1
ATOM 679 O O . THR A 1 87 ? -8.530 7.706 2.586 1.00 94.12 87 THR A O 1
ATOM 682 N N . TYR A 1 88 ? -8.020 8.233 4.704 1.00 95.50 88 TYR A N 1
ATOM 683 C CA . TYR A 1 88 ? -6.848 7.358 4.799 1.00 95.50 88 TYR A CA 1
ATOM 684 C C . TYR A 1 88 ? -7.217 5.883 4.591 1.00 95.50 88 TYR A C 1
ATOM 686 O O . TYR A 1 88 ? -6.605 5.183 3.781 1.00 95.50 88 TYR A O 1
ATOM 694 N N . LEU A 1 89 ? -8.279 5.409 5.253 1.00 96.50 89 LEU A N 1
ATOM 695 C CA . LEU A 1 89 ? -8.747 4.032 5.060 1.00 96.50 89 LEU A CA 1
ATOM 696 C C . LEU A 1 89 ? -9.335 3.792 3.665 1.00 96.50 89 LEU A C 1
ATOM 698 O O . LEU A 1 89 ? -9.282 2.662 3.180 1.00 96.50 89 LEU A O 1
ATOM 702 N N . ALA A 1 90 ? -9.899 4.810 3.012 1.00 96.19 90 ALA A N 1
ATOM 703 C CA . ALA A 1 90 ? -10.389 4.689 1.644 1.00 96.19 90 ALA A CA 1
ATOM 704 C C . ALA A 1 90 ? -9.250 4.392 0.660 1.00 96.19 90 ALA A C 1
ATOM 706 O O . ALA A 1 90 ? -9.425 3.505 -0.177 1.00 96.19 90 ALA A O 1
ATOM 707 N N . VAL A 1 91 ? -8.079 5.025 0.813 1.00 95.44 91 VAL A N 1
ATOM 708 C CA . VAL A 1 91 ? -6.894 4.707 -0.008 1.00 95.44 91 VAL A CA 1
ATOM 709 C C . VAL A 1 91 ? -6.489 3.244 0.183 1.00 95.44 91 VAL A C 1
ATOM 711 O O . VAL A 1 91 ? -6.357 2.510 -0.795 1.00 95.44 91 VAL A O 1
ATOM 714 N N . LEU A 1 92 ? -6.403 2.763 1.430 1.00 97.06 92 LEU A N 1
ATOM 715 C CA . LEU A 1 92 ? -6.038 1.366 1.704 1.00 97.06 92 LEU A CA 1
ATOM 716 C C . LEU A 1 92 ? -7.076 0.370 1.157 1.00 97.06 92 LEU A C 1
ATOM 718 O O . LEU A 1 92 ? -6.722 -0.685 0.629 1.00 97.06 92 LEU A O 1
ATOM 722 N N . ARG A 1 93 ? -8.372 0.704 1.230 1.00 96.75 93 ARG A N 1
ATOM 723 C CA . ARG A 1 93 ? -9.435 -0.096 0.592 1.00 96.75 93 ARG A CA 1
ATOM 724 C C . ARG A 1 93 ? -9.297 -0.120 -0.922 1.00 96.75 93 ARG A C 1
ATOM 726 O O . ARG A 1 93 ? -9.544 -1.173 -1.502 1.00 96.75 93 ARG A O 1
ATOM 733 N N . GLY A 1 94 ? -8.934 1.007 -1.531 1.00 95.31 94 GLY A N 1
ATOM 734 C CA . GLY A 1 94 ? -8.631 1.103 -2.955 1.00 95.31 94 GLY A CA 1
ATOM 735 C C . GLY A 1 94 ? -7.525 0.127 -3.325 1.00 95.31 94 GLY A C 1
ATOM 736 O O . GLY A 1 94 ? -7.756 -0.773 -4.123 1.00 95.31 94 GLY A O 1
ATOM 737 N N . TYR A 1 95 ? -6.394 0.188 -2.619 1.00 95.19 95 TYR A N 1
ATOM 738 C CA . TYR A 1 95 ? -5.274 -0.730 -2.833 1.00 95.19 95 TYR A CA 1
ATOM 739 C C . TYR A 1 95 ? -5.660 -2.193 -2.682 1.00 95.19 95 TYR A C 1
ATOM 741 O O . TYR A 1 95 ? -5.152 -3.011 -3.426 1.00 95.19 95 TYR A O 1
ATOM 749 N N . LEU A 1 96 ? -6.551 -2.559 -1.759 1.00 96.00 96 LEU A N 1
ATOM 750 C CA . LEU A 1 96 ? -6.988 -3.952 -1.607 1.00 96.00 96 LEU A CA 1
ATOM 751 C C . LEU A 1 96 ? -7.983 -4.416 -2.677 1.00 96.00 96 LEU A C 1
ATOM 753 O O . LEU A 1 96 ? -8.129 -5.620 -2.851 1.00 96.00 96 LEU A O 1
ATOM 757 N N . ARG A 1 97 ? -8.696 -3.498 -3.334 1.00 93.12 97 ARG A N 1
ATOM 758 C CA . ARG A 1 97 ? -9.730 -3.802 -4.339 1.00 93.12 97 ARG A CA 1
ATOM 759 C C . ARG A 1 97 ? -9.252 -3.650 -5.775 1.00 93.12 97 ARG A C 1
ATOM 761 O O . ARG A 1 97 ? -9.885 -4.197 -6.660 1.00 93.12 97 ARG A O 1
ATOM 768 N N . ASP A 1 98 ? -8.210 -2.863 -5.996 1.00 89.12 98 ASP A N 1
ATOM 769 C CA . ASP A 1 98 ? -7.709 -2.567 -7.330 1.00 89.12 98 ASP A CA 1
ATOM 770 C C . ASP A 1 98 ? -6.925 -3.762 -7.880 1.00 89.12 98 ASP A C 1
ATOM 772 O O . ASP A 1 98 ? -5.811 -4.036 -7.435 1.00 89.12 98 ASP A O 1
ATOM 776 N N . ASP A 1 99 ? -7.507 -4.483 -8.832 1.00 84.62 99 ASP A N 1
ATOM 777 C CA . ASP A 1 99 ? -6.905 -5.678 -9.435 1.00 84.62 99 ASP A CA 1
ATOM 778 C C . ASP A 1 99 ? -5.688 -5.361 -10.329 1.00 84.62 99 ASP A C 1
ATOM 780 O O . ASP A 1 99 ? -4.976 -6.271 -10.748 1.00 84.62 99 ASP A O 1
ATOM 784 N N . SER 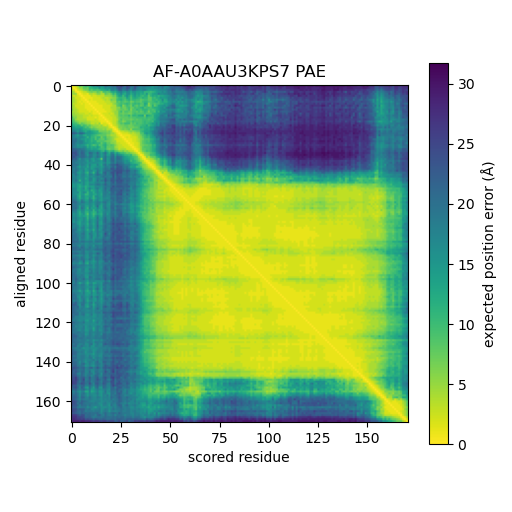A 1 100 ? -5.380 -4.080 -10.571 1.00 81.38 100 SER A N 1
ATOM 785 C CA . SER A 1 100 ? -4.124 -3.659 -11.208 1.00 81.38 100 SER A CA 1
ATOM 786 C C . SER A 1 100 ? -2.966 -3.489 -10.216 1.00 81.38 100 SER A C 1
ATOM 788 O O . SER A 1 100 ? -1.802 -3.484 -10.615 1.00 81.38 100 SER A O 1
ATOM 790 N N . VAL A 1 101 ? -3.261 -3.398 -8.915 1.00 88.38 101 VAL A N 1
ATOM 791 C CA . VAL A 1 101 ? -2.269 -3.209 -7.852 1.00 88.38 101 VAL A CA 1
ATOM 792 C C . VAL A 1 101 ? -1.961 -4.551 -7.196 1.00 88.38 101 VAL A C 1
ATOM 794 O O . VAL A 1 101 ? -2.852 -5.199 -6.636 1.00 88.38 101 VAL A O 1
ATOM 797 N N . SER A 1 102 ? -0.692 -4.959 -7.221 1.00 90.94 102 SER A N 1
ATOM 798 C CA . SER A 1 102 ? -0.244 -6.209 -6.606 1.00 90.94 102 SER A CA 1
ATOM 799 C C . SER A 1 102 ? -0.287 -6.166 -5.069 1.00 90.94 102 SER A C 1
ATOM 801 O O . SER A 1 102 ? -0.648 -5.173 -4.432 1.00 90.94 102 SER A O 1
ATOM 803 N N . ALA A 1 103 ? 0.085 -7.281 -4.440 1.00 95.06 103 ALA A N 1
ATOM 804 C CA . ALA A 1 103 ? 0.230 -7.372 -2.988 1.00 95.06 103 ALA A CA 1
ATOM 805 C C . ALA A 1 103 ? 1.494 -6.662 -2.452 1.00 95.06 103 ALA A C 1
ATOM 807 O O . ALA A 1 103 ? 1.561 -6.341 -1.261 1.00 95.06 103 ALA A O 1
ATOM 808 N N . LEU A 1 104 ? 2.485 -6.406 -3.314 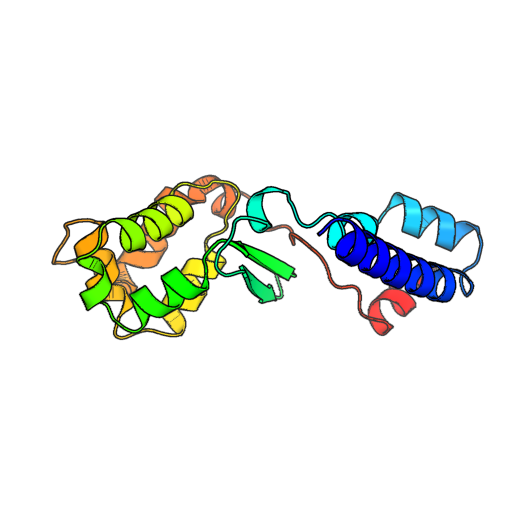1.00 94.31 104 LEU A N 1
ATOM 809 C CA . LEU A 1 104 ? 3.792 -5.844 -2.972 1.00 94.31 104 LEU A CA 1
ATOM 810 C C . LEU A 1 104 ? 3.749 -4.551 -2.140 1.00 94.31 104 LEU A C 1
ATOM 812 O O . LEU A 1 104 ? 4.394 -4.528 -1.090 1.00 94.31 104 LEU A O 1
ATOM 816 N N . PRO A 1 105 ? 3.020 -3.480 -2.521 1.00 95.38 105 PRO A N 1
ATOM 817 C CA . PRO A 1 105 ? 3.047 -2.225 -1.768 1.00 95.38 105 PRO A CA 1
ATOM 818 C C . PRO A 1 105 ? 2.561 -2.413 -0.328 1.00 95.38 105 PRO A C 1
ATOM 820 O O . PRO A 1 105 ? 3.116 -1.822 0.595 1.00 95.38 105 PRO A O 1
ATOM 823 N N . ILE A 1 106 ? 1.572 -3.287 -0.120 1.00 97.31 106 ILE A N 1
ATOM 824 C CA . ILE A 1 106 ? 1.023 -3.579 1.206 1.00 97.31 106 ILE A CA 1
ATOM 825 C C . ILE A 1 106 ? 2.025 -4.390 2.037 1.00 97.31 106 ILE A C 1
ATOM 827 O O . ILE A 1 106 ? 2.230 -4.073 3.207 1.00 97.31 106 ILE A O 1
ATOM 831 N N . ARG A 1 107 ? 2.697 -5.385 1.438 1.00 96.62 107 ARG A N 1
ATOM 832 C CA . ARG A 1 107 ? 3.778 -6.131 2.108 1.00 96.62 107 ARG A CA 1
ATOM 833 C C . ARG A 1 107 ? 4.908 -5.205 2.549 1.00 96.62 107 ARG A C 1
ATOM 835 O O . ARG A 1 107 ? 5.301 -5.244 3.708 1.00 96.62 107 ARG A O 1
ATOM 842 N N . ARG A 1 108 ? 5.360 -4.305 1.668 1.00 96.19 108 ARG A N 1
ATOM 843 C CA . ARG A 1 108 ? 6.429 -3.341 1.978 1.00 96.19 108 ARG A CA 1
ATOM 844 C C . ARG A 1 108 ? 6.045 -2.386 3.110 1.00 96.19 108 ARG A C 1
ATOM 846 O O . ARG A 1 108 ? 6.884 -2.087 3.954 1.00 96.19 108 ARG A O 1
ATOM 853 N N . LEU A 1 109 ? 4.793 -1.925 3.150 1.00 97.69 109 LEU A N 1
ATOM 854 C CA . LEU A 1 109 ? 4.285 -1.105 4.256 1.00 97.69 109 LEU A CA 1
ATOM 855 C C . LEU A 1 109 ? 4.260 -1.884 5.573 1.00 97.69 109 LEU A C 1
ATOM 857 O O . LEU A 1 109 ? 4.704 -1.366 6.592 1.00 97.69 109 LEU A O 1
ATOM 861 N N . ALA A 1 110 ? 3.792 -3.132 5.548 1.00 97.81 110 ALA A N 1
ATOM 862 C CA . ALA A 1 110 ? 3.744 -3.977 6.735 1.00 97.81 110 ALA A CA 1
ATOM 863 C C . ALA A 1 110 ? 5.138 -4.338 7.272 1.00 97.81 110 ALA A C 1
ATOM 865 O O . ALA A 1 110 ? 5.356 -4.345 8.481 1.00 97.81 110 ALA A O 1
ATOM 866 N N . GLU A 1 111 ? 6.096 -4.607 6.384 1.00 96.94 111 GLU A N 1
ATOM 867 C CA . GLU A 1 111 ? 7.491 -4.869 6.748 1.00 96.94 111 GLU A CA 1
ATOM 868 C C . GLU A 1 111 ? 8.166 -3.646 7.371 1.00 96.94 111 GLU A C 1
ATOM 870 O O . GLU A 1 111 ? 8.924 -3.794 8.333 1.00 96.94 111 GLU A O 1
ATOM 875 N N . ARG A 1 112 ? 7.895 -2.456 6.817 1.00 97.00 112 ARG A N 1
ATOM 876 C CA . ARG A 1 112 ? 8.449 -1.176 7.274 1.00 97.00 112 ARG A CA 1
ATOM 877 C C . ARG A 1 112 ? 7.853 -0.730 8.607 1.00 97.00 112 ARG A C 1
ATOM 879 O O . ARG A 1 112 ? 8.589 -0.259 9.465 1.00 97.00 112 ARG A O 1
ATOM 886 N N . HIS A 1 113 ? 6.545 -0.901 8.780 1.00 97.81 113 HIS A N 1
ATOM 887 C CA . HIS A 1 113 ? 5.772 -0.377 9.909 1.00 97.81 113 HIS A CA 1
ATOM 888 C C . HIS A 1 113 ? 5.112 -1.514 10.696 1.00 97.81 113 HIS A C 1
ATOM 890 O O . HIS A 1 113 ? 3.884 -1.618 10.782 1.00 97.81 113 HIS A O 1
ATOM 896 N N . ARG A 1 114 ? 5.943 -2.393 11.267 1.00 96.44 114 ARG A N 1
ATOM 897 C CA . ARG A 1 114 ? 5.486 -3.615 11.954 1.00 96.44 114 ARG A CA 1
ATOM 898 C C . ARG A 1 114 ? 4.568 -3.343 13.144 1.00 96.44 114 ARG A C 1
ATOM 900 O O . ARG A 1 114 ? 3.663 -4.127 13.398 1.00 96.44 114 ARG A O 1
ATOM 907 N N . ASP A 1 115 ? 4.763 -2.227 13.836 1.00 96.19 115 ASP A N 1
ATOM 908 C CA . ASP A 1 115 ? 3.938 -1.877 14.996 1.00 96.19 115 ASP A CA 1
ATOM 909 C C . ASP A 1 115 ? 2.582 -1.281 14.582 1.00 96.19 115 ASP A C 1
ATOM 911 O O . ASP A 1 115 ? 1.589 -1.399 15.304 1.00 96.19 115 ASP A O 1
ATOM 915 N N . GLY A 1 116 ? 2.513 -0.665 13.398 1.00 97.19 116 GLY A N 1
ATOM 916 C CA . GLY A 1 116 ? 1.313 0.010 12.907 1.00 97.19 116 GLY A CA 1
ATOM 917 C C . GLY A 1 116 ? 0.381 -0.861 12.068 1.00 97.19 116 GLY A C 1
ATOM 918 O O . GLY A 1 116 ? -0.824 -0.597 12.015 1.00 97.19 116 GLY A O 1
ATOM 919 N N . VAL A 1 117 ? 0.896 -1.929 11.450 1.00 98.12 117 VAL A N 1
ATOM 920 C CA . VAL A 1 117 ? 0.113 -2.785 10.542 1.00 98.12 117 VAL A CA 1
ATOM 921 C C . VAL A 1 117 ? -1.120 -3.392 11.218 1.00 98.12 117 VAL A C 1
ATOM 923 O O . VAL A 1 117 ? -2.232 -3.308 10.691 1.00 98.12 117 VAL A O 1
ATOM 926 N N . ASP A 1 118 ? -0.957 -3.952 12.413 1.00 98.19 118 ASP A N 1
ATOM 927 C CA . ASP A 1 118 ? -2.029 -4.621 13.145 1.00 98.19 118 ASP A CA 1
ATOM 928 C C . ASP A 1 118 ? -3.172 -3.654 13.502 1.00 98.19 118 ASP A C 1
ATOM 930 O O . ASP A 1 118 ? -4.315 -3.911 13.107 1.00 98.19 118 ASP A O 1
ATOM 934 N N . PRO A 1 119 ? -2.919 -2.523 14.192 1.00 98.25 119 PRO A N 1
ATOM 935 C CA . PRO A 1 119 ? -3.942 -1.514 14.460 1.00 98.25 119 PRO A CA 1
ATOM 936 C C . PRO A 1 119 ? -4.679 -1.025 13.205 1.00 98.25 119 PRO A C 1
ATOM 938 O O . PRO A 1 119 ? -5.914 -0.949 13.212 1.00 98.25 119 PRO A O 1
ATOM 941 N N . VAL A 1 120 ? -3.950 -0.751 12.116 1.00 98.31 120 VAL A N 1
ATOM 942 C CA . VAL A 1 120 ? -4.534 -0.277 10.852 1.00 98.31 120 VAL A CA 1
ATOM 943 C C . VAL A 1 120 ? -5.497 -1.312 10.277 1.00 98.31 120 VAL A C 1
ATOM 945 O O . VAL A 1 120 ? -6.650 -0.987 9.977 1.00 98.31 120 VAL A O 1
ATOM 948 N N . PHE A 1 121 ? -5.081 -2.577 10.169 1.00 98.12 121 PHE A N 1
ATOM 949 C CA . PHE A 1 121 ? -5.940 -3.622 9.615 1.00 98.12 121 PHE A CA 1
ATOM 950 C C . PHE A 1 121 ? -7.099 -4.003 10.541 1.00 98.12 121 PHE A C 1
ATOM 952 O O . PHE A 1 121 ? -8.208 -4.239 10.053 1.00 98.12 121 PHE A O 1
ATOM 959 N N . ARG A 1 122 ? -6.910 -3.991 11.866 1.00 98.12 122 ARG A N 1
ATOM 960 C CA . ARG A 1 122 ? -8.009 -4.181 12.832 1.00 98.12 122 ARG A CA 1
ATOM 961 C C . ARG A 1 122 ? -9.094 -3.127 12.633 1.00 98.12 122 ARG A C 1
ATOM 963 O O . ARG A 1 122 ? -10.276 -3.474 12.572 1.00 98.12 122 ARG A O 1
ATOM 970 N N . LYS A 1 123 ? -8.699 -1.858 12.468 1.00 97.75 123 LYS A N 1
ATOM 971 C CA . LYS A 1 123 ? -9.623 -0.747 12.202 1.00 97.75 123 LYS A CA 1
ATOM 972 C C . LYS A 1 123 ? -10.285 -0.869 10.832 1.00 97.75 123 LYS A C 1
ATOM 974 O O . LYS A 1 123 ? -11.503 -0.735 10.731 1.00 97.75 123 LYS A O 1
ATOM 979 N N . LEU A 1 124 ? -9.504 -1.160 9.793 1.00 97.31 124 LEU A N 1
ATOM 980 C CA . LEU A 1 124 ? -9.982 -1.319 8.422 1.00 97.31 124 LEU A CA 1
ATOM 981 C C . LEU A 1 124 ? -11.056 -2.408 8.300 1.00 97.31 124 LEU A C 1
ATOM 983 O O . LEU A 1 124 ? -12.064 -2.206 7.618 1.00 97.31 124 LEU A O 1
ATOM 987 N N . LEU A 1 125 ? -10.802 -3.563 8.921 1.00 96.31 125 LEU A N 1
ATOM 988 C CA . LEU A 1 125 ? -11.618 -4.772 8.813 1.00 96.31 125 LEU A CA 1
ATOM 989 C C . LEU A 1 125 ? -12.725 -4.846 9.870 1.00 96.31 125 LEU A C 1
ATOM 991 O O . LEU A 1 125 ? -13.599 -5.702 9.753 1.00 96.31 125 LEU A O 1
ATOM 995 N N . GLY A 1 126 ? -12.673 -4.005 10.908 1.00 96.56 126 GLY A N 1
ATOM 996 C CA . GLY A 1 126 ? -13.552 -4.118 12.073 1.00 96.56 126 GLY A CA 1
ATOM 997 C C . GLY A 1 126 ? -13.325 -5.413 12.860 1.00 96.56 126 GLY A C 1
ATOM 998 O O . GLY A 1 126 ? -14.266 -5.964 13.422 1.00 96.56 126 GLY A O 1
ATOM 999 N N . LYS A 1 127 ? -12.091 -5.936 12.860 1.00 97.12 127 LYS A N 1
ATOM 1000 C CA . LYS A 1 127 ? -11.729 -7.226 13.467 1.00 97.12 127 LYS A CA 1
ATOM 1001 C C . LYS A 1 127 ? -10.641 -7.027 14.523 1.00 97.12 127 LYS A C 1
ATOM 1003 O O . LYS A 1 127 ? -9.470 -7.037 14.158 1.00 97.12 127 LYS A O 1
ATOM 1008 N N . PRO A 1 128 ? -10.986 -6.885 15.818 1.00 95.12 128 PRO A N 1
ATOM 1009 C CA . PRO A 1 128 ? -10.006 -6.625 16.878 1.00 95.12 128 PRO A CA 1
ATOM 1010 C C . PRO A 1 128 ? -8.924 -7.702 17.011 1.00 95.12 128 PRO A C 1
ATOM 1012 O O . PRO A 1 128 ? -7.790 -7.387 17.345 1.00 95.12 128 PRO A O 1
ATOM 1015 N N . GLY A 1 129 ? -9.263 -8.962 16.720 1.00 96.56 129 GLY A N 1
ATOM 1016 C CA . GLY A 1 129 ? -8.330 -10.087 16.795 1.00 96.56 129 GLY A CA 1
ATOM 1017 C C . GLY A 1 129 ? -7.407 -10.248 15.585 1.00 96.56 129 GLY A C 1
ATOM 1018 O O . GLY A 1 129 ? -6.630 -11.199 15.576 1.00 96.56 129 GLY A O 1
ATOM 1019 N N . PHE A 1 130 ? -7.498 -9.384 14.565 1.00 98.06 130 PHE A N 1
ATOM 1020 C CA . PHE A 1 130 ? -6.640 -9.479 13.381 1.00 98.06 130 PHE A CA 1
ATOM 1021 C C . PHE A 1 130 ? -5.164 -9.309 13.760 1.00 98.06 130 PHE A C 1
ATOM 1023 O O . PHE A 1 130 ? -4.818 -8.393 14.511 1.00 98.06 130 PHE A O 1
ATOM 1030 N N . CYS A 1 131 ? -4.314 -10.172 13.213 1.00 97.88 131 CYS A N 1
ATOM 1031 C CA . CYS A 1 131 ? -2.864 -10.110 13.346 1.00 97.88 131 CYS A CA 1
ATOM 1032 C C . CYS A 1 131 ? -2.231 -10.315 11.972 1.00 97.88 131 CYS A C 1
ATOM 1034 O O . CYS A 1 131 ? -2.526 -11.304 11.309 1.00 97.88 131 CYS A O 1
ATOM 1036 N N . TRP A 1 132 ? -1.372 -9.397 11.539 1.00 98.00 132 TRP A N 1
ATOM 1037 C CA . TRP A 1 132 ? -0.768 -9.409 10.213 1.00 98.00 132 TRP A CA 1
ATOM 1038 C C . TRP A 1 132 ? 0.081 -10.652 9.968 1.00 98.00 132 TRP A C 1
ATOM 1040 O O . TRP A 1 132 ? -0.058 -11.285 8.926 1.00 98.00 132 TRP A O 1
ATOM 1050 N N . GLU A 1 133 ? 0.903 -11.039 10.943 1.00 97.38 133 GLU A N 1
ATOM 1051 C CA . GLU A 1 133 ? 1.772 -12.216 10.838 1.00 97.38 133 GLU A CA 1
ATOM 1052 C C . GLU A 1 133 ? 0.971 -13.503 10.585 1.00 97.38 133 GLU A C 1
ATOM 1054 O O . GLU A 1 133 ? 1.389 -14.356 9.807 1.00 97.38 133 GLU A O 1
ATOM 1059 N N . ARG A 1 134 ? -0.217 -13.617 11.191 1.00 97.75 134 ARG A N 1
ATOM 1060 C CA . ARG A 1 134 ? -1.087 -14.793 11.065 1.00 97.75 134 ARG A CA 1
ATOM 1061 C C . ARG A 1 134 ? -2.074 -14.702 9.898 1.00 97.75 134 ARG A C 1
ATOM 1063 O O . ARG A 1 134 ? -2.303 -15.685 9.207 1.00 97.75 134 ARG A O 1
ATOM 1070 N N . ASP A 1 135 ? -2.698 -13.544 9.708 1.00 98.12 135 ASP A N 1
ATOM 1071 C CA . ASP A 1 135 ? -3.881 -13.373 8.855 1.00 98.12 135 ASP A CA 1
ATOM 1072 C C . ASP A 1 135 ? -3.588 -12.583 7.565 1.00 98.12 135 ASP A C 1
ATOM 1074 O O . ASP A 1 135 ? -4.435 -12.532 6.664 1.00 98.12 135 ASP A O 1
ATOM 1078 N N . GLY A 1 136 ? -2.428 -11.919 7.485 1.00 97.56 136 GLY A N 1
ATOM 1079 C CA . GLY A 1 136 ? -2.077 -10.962 6.435 1.00 97.56 136 GLY A CA 1
ATOM 1080 C C . GLY A 1 136 ? -1.973 -11.600 5.056 1.00 97.56 136 GLY A C 1
ATOM 1081 O O . GLY A 1 136 ? -2.621 -11.137 4.117 1.00 97.56 136 GLY A O 1
ATOM 1082 N N . GLU A 1 137 ? -1.243 -12.709 4.926 1.00 96.62 137 GLU A N 1
ATOM 1083 C CA . GLU A 1 137 ? -1.127 -13.396 3.633 1.00 96.62 137 GLU A CA 1
ATOM 1084 C C . GLU A 1 137 ? -2.458 -13.968 3.149 1.00 96.62 137 GLU A C 1
ATOM 1086 O O . GLU A 1 137 ? -2.822 -13.797 1.987 1.00 96.62 137 GLU A O 1
ATOM 1091 N N . ASP A 1 138 ? -3.254 -14.558 4.037 1.00 97.31 138 ASP A N 1
ATOM 1092 C CA . ASP A 1 138 ? -4.585 -15.043 3.671 1.00 97.31 138 ASP A CA 1
ATOM 1093 C C . ASP A 1 138 ? -5.512 -13.900 3.245 1.00 97.31 138 ASP A C 1
ATOM 1095 O O . ASP A 1 138 ? -6.357 -14.053 2.356 1.00 97.31 138 ASP A O 1
ATOM 1099 N N . LEU A 1 139 ? -5.397 -12.728 3.878 1.00 97.50 139 LEU A N 1
ATOM 1100 C CA . LEU A 1 139 ? -6.101 -11.529 3.436 1.00 97.50 139 LEU A CA 1
ATOM 1101 C C . LEU A 1 139 ? -5.676 -11.138 2.017 1.00 97.50 139 LEU A C 1
ATOM 1103 O O . LEU A 1 139 ? -6.555 -10.916 1.181 1.00 97.50 139 LEU A O 1
ATOM 1107 N N . LEU A 1 140 ? -4.372 -11.079 1.742 1.00 96.88 140 LEU A N 1
ATOM 1108 C CA . LEU A 1 140 ? -3.847 -10.714 0.428 1.00 96.88 140 LEU A CA 1
ATOM 1109 C C . LEU A 1 140 ? -4.246 -11.736 -0.638 1.00 96.88 140 LEU A C 1
ATOM 1111 O O . LEU A 1 140 ? -4.779 -11.331 -1.663 1.00 96.88 140 LEU A O 1
ATOM 1115 N N . ARG A 1 141 ? -4.126 -13.043 -0.384 1.00 95.06 141 ARG A N 1
ATOM 1116 C CA . ARG A 1 141 ? -4.561 -14.106 -1.313 1.00 95.06 141 ARG A CA 1
ATOM 1117 C C . ARG A 1 141 ? -6.030 -13.995 -1.692 1.00 95.06 141 ARG A C 1
ATOM 1119 O O . ARG A 1 141 ? -6.382 -14.120 -2.861 1.00 95.06 141 ARG A O 1
ATOM 1126 N N . ARG A 1 142 ? -6.898 -13.710 -0.717 1.00 94.62 142 ARG A N 1
ATOM 1127 C CA . ARG A 1 142 ? -8.335 -13.515 -0.967 1.00 94.62 142 ARG A CA 1
ATOM 1128 C C . ARG A 1 142 ? -8.632 -12.250 -1.770 1.00 94.62 142 ARG A C 1
ATOM 1130 O O . ARG A 1 142 ? -9.602 -12.232 -2.517 1.00 94.62 142 ARG A O 1
ATOM 1137 N N . ARG A 1 143 ? -7.856 -11.181 -1.568 1.00 94.50 143 ARG A N 1
ATOM 1138 C CA . ARG A 1 143 ? -8.092 -9.863 -2.182 1.00 94.50 143 ARG A CA 1
ATOM 1139 C C . ARG A 1 143 ? -7.378 -9.665 -3.513 1.00 94.50 143 ARG A C 1
ATOM 1141 O O . ARG A 1 143 ? -7.834 -8.860 -4.303 1.00 94.50 143 ARG A O 1
ATOM 1148 N N . LYS A 1 144 ? -6.283 -10.384 -3.746 1.00 91.31 144 LYS A N 1
ATOM 1149 C CA . LYS A 1 144 ? -5.369 -10.236 -4.885 1.00 91.31 144 LYS A CA 1
ATOM 1150 C C . LYS A 1 144 ? -5.231 -11.528 -5.671 1.00 91.31 144 LYS A C 1
ATOM 1152 O O . LYS A 1 144 ? -4.155 -11.823 -6.177 1.00 91.31 144 LYS A O 1
ATOM 1157 N N . LYS A 1 145 ? -6.312 -12.309 -5.744 1.00 88.88 145 LYS A N 1
ATOM 1158 C CA . LYS A 1 145 ? -6.321 -13.675 -6.281 1.00 88.88 145 LYS A CA 1
ATOM 1159 C C . LYS A 1 145 ? -5.585 -13.795 -7.621 1.00 88.88 145 LYS A C 1
ATOM 1161 O O . LYS A 1 145 ? -4.735 -14.667 -7.763 1.00 88.88 145 LYS A O 1
ATOM 1166 N N . GLU A 1 146 ? -5.824 -12.871 -8.551 1.00 83.25 146 GLU A N 1
ATOM 1167 C CA . GLU A 1 146 ? -5.187 -12.885 -9.874 1.00 83.25 146 GLU A CA 1
ATOM 1168 C C . GLU A 1 146 ? -3.653 -12.832 -9.831 1.00 83.25 146 GLU A C 1
ATOM 1170 O O . GLU A 1 146 ? -3.007 -13.430 -10.683 1.00 83.25 146 GLU A O 1
ATOM 1175 N N . PHE A 1 147 ? -3.057 -12.168 -8.835 1.00 85.06 147 PHE A N 1
ATOM 1176 C CA . PHE A 1 147 ? -1.600 -12.106 -8.659 1.00 85.06 147 PHE A CA 1
ATOM 1177 C C . PHE A 1 147 ? -1.007 -13.366 -8.022 1.00 85.06 147 PHE A C 1
ATOM 1179 O 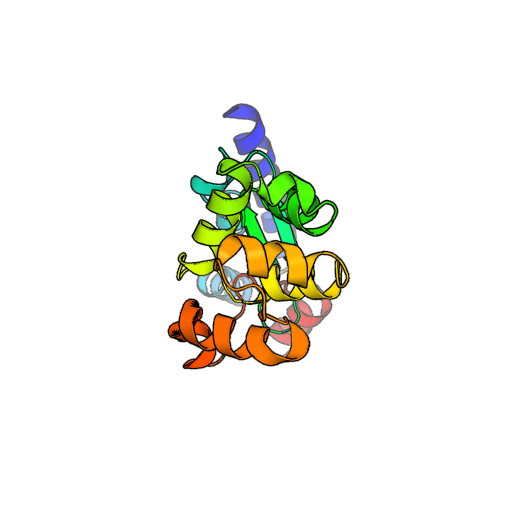O . PHE A 1 147 ? 0.201 -13.567 -8.101 1.00 85.06 147 PHE A O 1
ATOM 1186 N N . PHE A 1 148 ? -1.827 -14.202 -7.383 1.00 85.31 148 PHE A N 1
ATOM 1187 C CA . PHE A 1 148 ? -1.387 -15.468 -6.791 1.00 85.31 148 PHE A CA 1
ATOM 1188 C C . PHE A 1 148 ? -1.624 -16.666 -7.715 1.00 85.31 148 PHE A C 1
ATOM 1190 O O . PHE A 1 148 ? -0.889 -17.646 -7.622 1.00 85.31 148 PHE A O 1
ATOM 1197 N N . ASP A 1 149 ? -2.619 -16.585 -8.600 1.00 83.75 149 ASP A N 1
ATOM 1198 C CA . ASP A 1 149 ? -2.974 -17.667 -9.525 1.00 83.75 149 ASP A CA 1
ATOM 1199 C C . ASP A 1 149 ? -2.090 -17.689 -10.791 1.00 83.75 149 ASP A C 1
ATOM 1201 O O . ASP A 1 149 ? -2.090 -18.676 -11.527 1.00 83.75 149 ASP A O 1
ATOM 1205 N N . ARG A 1 150 ? -1.313 -16.625 -11.050 1.00 76.06 150 ARG A N 1
ATOM 1206 C CA . ARG A 1 150 ? -0.391 -16.520 -12.194 1.00 76.06 150 ARG A CA 1
ATOM 1207 C C . ARG A 1 150 ? 1.047 -16.274 -11.746 1.00 76.06 150 ARG A C 1
ATOM 1209 O O . ARG A 1 150 ? 1.286 -15.641 -10.722 1.00 76.06 150 ARG A O 1
ATOM 1216 N N . ALA A 1 151 ? 2.010 -16.725 -12.550 1.00 70.00 151 ALA A N 1
ATOM 1217 C CA . ALA A 1 151 ? 3.401 -16.325 -12.369 1.00 70.00 151 ALA A CA 1
ATOM 1218 C C . ALA A 1 151 ? 3.513 -14.799 -12.510 1.00 70.00 151 ALA A C 1
ATOM 1220 O O . ALA A 1 151 ? 2.978 -14.225 -13.461 1.00 70.00 151 ALA A O 1
ATOM 1221 N N . SER A 1 152 ? 4.180 -14.149 -11.553 1.00 68.94 152 SER A N 1
ATOM 1222 C CA . SER A 1 152 ? 4.333 -12.697 -11.573 1.00 68.94 152 SER A CA 1
ATOM 1223 C C . SER A 1 152 ? 5.166 -12.271 -12.780 1.00 68.94 152 SER A C 1
ATOM 1225 O O . SER A 1 152 ? 6.248 -12.808 -13.023 1.00 68.94 152 SER A O 1
ATOM 1227 N N . THR A 1 153 ? 4.640 -11.324 -13.549 1.00 64.81 153 THR A N 1
ATOM 1228 C CA . THR A 1 153 ? 5.346 -10.688 -14.660 1.00 64.81 153 THR A CA 1
ATOM 1229 C C . THR A 1 153 ? 5.737 -9.280 -14.239 1.00 64.81 153 THR A C 1
ATOM 1231 O O . THR A 1 153 ? 4.870 -8.556 -13.740 1.00 64.81 153 THR A O 1
ATOM 1234 N N . PRO A 1 154 ? 6.994 -8.862 -14.452 1.00 65.94 154 PRO A N 1
ATOM 1235 C CA . PRO A 1 154 ? 7.423 -7.532 -14.059 1.00 65.94 154 PRO A CA 1
ATOM 1236 C C . PRO A 1 154 ? 6.615 -6.463 -14.798 1.00 65.94 154 PRO A C 1
ATOM 1238 O O . PRO A 1 154 ? 6.446 -6.551 -16.014 1.00 65.94 154 PRO A O 1
ATOM 1241 N N . GLY A 1 155 ? 6.144 -5.449 -14.068 1.00 64.31 155 GLY A N 1
ATOM 1242 C CA . GLY A 1 155 ? 5.407 -4.325 -14.653 1.00 64.31 155 GLY A CA 1
ATOM 1243 C C . GLY A 1 155 ? 6.294 -3.523 -15.606 1.00 64.31 155 GLY A C 1
ATOM 1244 O O . GLY A 1 155 ? 5.957 -3.327 -16.773 1.00 64.31 155 GLY A O 1
ATOM 1245 N N . ILE A 1 156 ? 7.476 -3.121 -15.128 1.00 69.19 156 ILE A N 1
ATOM 1246 C CA . ILE A 1 156 ? 8.541 -2.526 -15.944 1.00 69.19 156 ILE A CA 1
ATOM 1247 C C . ILE A 1 156 ? 9.868 -3.210 -15.607 1.00 69.19 156 ILE A C 1
ATOM 1249 O O . ILE A 1 156 ? 10.351 -3.145 -14.474 1.00 69.19 156 ILE A O 1
ATOM 1253 N N . SER A 1 157 ? 10.504 -3.830 -16.601 1.00 64.25 157 SER A N 1
ATOM 1254 C CA . SER A 1 157 ? 11.855 -4.383 -16.461 1.00 64.25 157 SER A CA 1
ATOM 1255 C C . SER A 1 157 ? 12.915 -3.320 -16.746 1.00 64.25 157 SER A C 1
ATOM 1257 O O . SER A 1 157 ? 12.997 -2.784 -17.853 1.00 64.25 157 SER A O 1
ATOM 1259 N N . VAL A 1 158 ? 13.779 -3.043 -15.768 1.00 62.94 158 VAL A N 1
ATOM 1260 C CA . VAL A 1 158 ? 14.940 -2.168 -15.971 1.00 62.94 158 VAL A CA 1
ATOM 1261 C C . VAL A 1 158 ? 16.072 -2.987 -16.583 1.00 62.94 158 VAL A C 1
ATOM 1263 O O . VAL A 1 158 ? 16.711 -3.795 -15.914 1.00 62.94 158 VAL A O 1
ATOM 1266 N N . VAL A 1 159 ? 16.348 -2.775 -17.869 1.00 64.38 159 VAL A N 1
ATOM 1267 C CA . VAL A 1 159 ? 17.487 -3.419 -18.532 1.00 64.38 159 VAL A CA 1
ATOM 1268 C C . VAL A 1 159 ? 18.751 -2.605 -18.253 1.00 64.38 159 VAL A C 1
ATOM 1270 O O . VAL A 1 159 ? 18.977 -1.552 -18.850 1.00 64.38 159 VAL A O 1
ATOM 1273 N N . GLY A 1 160 ? 19.590 -3.091 -17.335 1.00 59.12 160 GLY A N 1
ATOM 1274 C CA . GLY A 1 160 ? 20.906 -2.502 -17.072 1.00 59.12 160 GLY A CA 1
ATOM 1275 C C . GLY A 1 160 ? 21.842 -2.614 -18.282 1.00 59.12 160 GLY A C 1
ATOM 1276 O O . GLY A 1 160 ? 21.687 -3.514 -19.107 1.00 59.12 160 GLY A O 1
ATOM 1277 N N . ALA A 1 161 ? 22.849 -1.737 -18.380 1.00 59.44 161 ALA A N 1
ATOM 1278 C CA . ALA A 1 161 ? 23.785 -1.708 -19.516 1.00 59.44 161 ALA A CA 1
ATOM 1279 C C . ALA A 1 161 ? 24.429 -3.079 -19.788 1.00 59.44 161 ALA A C 1
ATOM 1281 O O . ALA A 1 161 ? 24.492 -3.517 -20.933 1.00 59.44 161 ALA A O 1
ATOM 1282 N N . ARG A 1 162 ? 24.790 -3.807 -18.723 1.00 48.91 162 ARG A N 1
ATOM 1283 C CA . ARG A 1 162 ? 25.361 -5.154 -18.817 1.00 48.91 162 ARG A CA 1
ATOM 1284 C C . ARG A 1 162 ? 24.380 -6.197 -19.361 1.00 48.91 162 ARG A C 1
ATOM 1286 O O . ARG A 1 162 ? 24.766 -7.036 -20.166 1.00 48.91 162 ARG A O 1
ATOM 1293 N N . LEU A 1 163 ? 23.115 -6.145 -18.947 1.00 62.47 163 LEU A N 1
ATOM 1294 C CA . LEU A 1 163 ? 22.078 -7.033 -19.477 1.00 62.47 163 LEU A CA 1
ATOM 1295 C C . LEU A 1 163 ? 21.756 -6.676 -20.932 1.00 62.47 163 LEU A C 1
ATOM 1297 O O . LEU A 1 163 ? 21.605 -7.566 -21.760 1.00 62.47 163 LEU A O 1
ATOM 1301 N N . ALA A 1 164 ? 21.737 -5.385 -21.272 1.00 62.44 164 ALA A N 1
ATOM 1302 C CA . ALA A 1 164 ? 21.589 -4.932 -22.649 1.00 62.44 164 ALA A CA 1
ATOM 1303 C C . ALA A 1 164 ? 22.744 -5.427 -23.535 1.00 62.44 164 ALA A C 1
ATOM 1305 O O . ALA A 1 164 ? 22.501 -5.868 -24.652 1.00 62.44 164 ALA A O 1
ATOM 1306 N N . GLU A 1 165 ? 23.987 -5.391 -23.050 1.00 59.25 165 GLU A N 1
ATOM 1307 C CA . GLU A 1 165 ? 25.151 -5.963 -23.738 1.00 59.25 165 GLU A CA 1
ATOM 1308 C C . GLU A 1 165 ? 25.024 -7.472 -23.939 1.00 59.25 165 GLU A C 1
ATOM 1310 O O . GLU A 1 165 ? 25.258 -7.950 -25.043 1.00 59.25 165 GLU A O 1
ATOM 1315 N N . LEU A 1 166 ? 24.614 -8.224 -22.914 1.00 64.12 166 LEU A N 1
ATOM 1316 C CA . LEU A 1 166 ? 24.431 -9.676 -23.019 1.00 64.12 166 LEU A CA 1
ATOM 1317 C C . LEU A 1 166 ? 23.305 -10.045 -23.993 1.00 64.12 166 LEU A C 1
ATOM 1319 O O . LEU A 1 166 ? 23.476 -10.944 -24.811 1.00 64.12 166 LEU A O 1
ATOM 1323 N N . LEU A 1 167 ? 22.197 -9.301 -23.983 1.00 65.12 167 LEU A N 1
ATOM 1324 C CA . LEU A 1 167 ? 21.114 -9.451 -24.961 1.00 65.12 167 LEU A CA 1
ATOM 1325 C C . LEU A 1 167 ?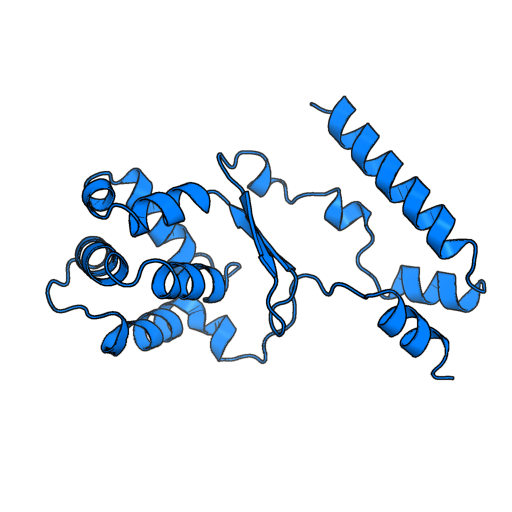 21.552 -9.083 -26.391 1.00 65.12 167 LEU A C 1
ATOM 1327 O O . LEU A 1 167 ? 20.957 -9.555 -27.358 1.00 65.12 167 LEU A O 1
ATOM 1331 N N . ARG A 1 168 ? 22.585 -8.243 -26.546 1.00 61.91 168 ARG A N 1
ATOM 1332 C CA . ARG A 1 168 ? 23.176 -7.879 -27.848 1.00 61.91 168 ARG A CA 1
ATOM 1333 C C . ARG A 1 168 ? 24.248 -8.870 -28.313 1.00 61.91 168 ARG A C 1
ATOM 1335 O O . ARG A 1 168 ? 24.367 -9.080 -29.519 1.00 61.91 168 ARG A O 1
ATOM 1342 N N . GLY A 1 169 ? 25.015 -9.434 -27.378 1.00 52.00 169 GLY A N 1
ATOM 1343 C CA . GLY A 1 169 ? 26.146 -10.337 -27.612 1.00 52.00 169 GLY A CA 1
ATOM 1344 C C . GLY A 1 169 ? 25.786 -11.824 -27.651 1.00 52.00 169 GLY A C 1
ATOM 1345 O O . GLY A 1 169 ? 26.578 -12.615 -28.146 1.00 52.00 169 GLY A O 1
ATOM 1346 N N . GLY A 1 170 ? 24.598 -12.209 -27.177 1.00 48.16 170 GLY A N 1
ATOM 1347 C CA . GLY A 1 170 ? 24.028 -13.542 -27.375 1.00 48.16 170 GLY A CA 1
ATOM 1348 C C . GLY A 1 170 ? 23.497 -13.716 -28.799 1.00 48.16 170 GLY A C 1
ATOM 1349 O O . GLY A 1 170 ? 22.287 -13.673 -29.024 1.00 48.16 170 GLY A O 1
ATOM 1350 N N . ARG A 1 171 ? 24.405 -13.856 -29.765 1.00 44.06 171 ARG A N 1
ATOM 1351 C CA . ARG A 1 171 ? 24.142 -14.364 -31.115 1.00 44.06 171 ARG A CA 1
ATOM 1352 C C . ARG A 1 171 ? 25.097 -15.509 -31.400 1.00 44.06 171 ARG A C 1
ATOM 1354 O O . ARG A 1 171 ? 26.305 -15.313 -31.152 1.00 44.06 171 ARG A O 1
#

Solvent-accessible surface area (backbone atoms only — not comparable to ful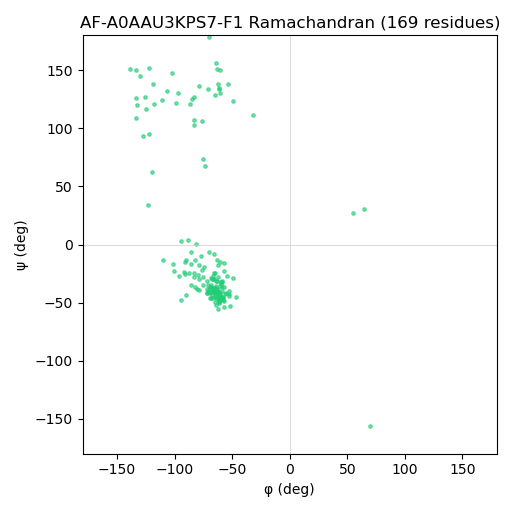l-atom values): 9976 Å² total; per-residue (Å²): 114,70,70,59,53,54,52,51,43,51,51,54,49,54,54,45,52,60,65,44,72,79,47,57,75,70,57,44,53,46,50,65,73,73,40,87,52,69,65,56,72,59,49,58,57,76,74,56,72,81,34,91,30,75,34,78,47,78,41,97,62,49,19,45,45,80,35,66,38,35,57,55,52,50,49,32,27,73,40,40,73,47,61,76,40,66,69,56,46,46,54,55,51,44,53,51,66,38,89,89,48,68,64,60,70,59,51,55,48,39,71,74,23,63,84,18,38,33,60,36,49,16,63,73,69,72,35,85,84,52,41,50,93,80,46,40,64,62,50,43,50,73,54,39,43,74,64,71,78,41,85,77,66,47,75,35,77,84,75,47,74,68,56,50,47,48,69,67,64,72,116

Nearest PDB structures (foldseek):
  3urz-assembly1_A  TM=2.332E-01  e=2.920E+00  Bacteroides ovatus ATCC 8483
  2v4d-assembly1_E  TM=2.926E-01  e=8.674E+00  Pseudomonas aeruginosa